Protein AF-A0A954VG27-F1 (afdb_monomer_lite)

Foldseek 3Di:
DDDDDDPPPPPPVVVVVVVVVVVVVVVVVVVVVPDDPCCVVPPCPPPDPPVRDDPVPDDPDCPPPDDDDCVVVDDPDDPDDWDAAFDWAADDDAPPPDDNPDAFDWADDPDPPDDIHTHDIWGQHNQQWTDDPPDDTHRRGD

Secondary structure (DSSP, 8-state):
--------SSHHHHHHHHHHHHHHHHHHHHHHT-S-THHHHS-GGGPPPGGGS-GGGSPPP-TTPPPPPGGGGPPPPP------TT-EEEE--TTTSS-TTSPPPEE--SSTTSPPEESEEEEPPTTSEE--TTSPPEE---

pLDDT: mean 82.74, std 14.55, range [39.28, 97.75]

Sequence (142 aa):
MTTGTHNLWTSAGAVRLRRYAHVATVCALLLSTMGGCASVTNPVANGVPARLVPDELLAPSKNELKTIPLNWLAQPDADVYKLASGDILGVYIEGILGEPDQPPPINFPDVADMPPSVGYPFPIGKDGTVPLPLVDPIKVEG

Structure (mmCIF, N/CA/C/O backbone):
data_AF-A0A954VG27-F1
#
_entry.id   AF-A0A954VG27-F1
#
loop_
_atom_site.group_PDB
_atom_site.id
_atom_site.type_symbol
_atom_site.label_atom_id
_atom_site.label_alt_id
_atom_site.label_comp_id
_atom_site.label_asym_id
_atom_site.label_entity_id
_atom_site.label_seq_id
_atom_site.pdbx_PDB_ins_code
_atom_site.Cartn_x
_atom_site.Cartn_y
_atom_site.Cartn_z
_atom_site.occupancy
_atom_site.B_iso_or_equiv
_atom_site.auth_seq_id
_atom_site.auth_comp_id
_atom_site.auth_asym_id
_atom_site.auth_atom_id
_atom_site.pdbx_PDB_model_num
ATOM 1 N N . MET A 1 1 ? -10.194 87.296 -28.161 1.00 39.28 1 MET A N 1
ATOM 2 C CA . MET A 1 1 ? -10.443 86.585 -29.435 1.00 39.28 1 MET A CA 1
ATOM 3 C C . MET A 1 1 ? -9.096 86.446 -30.132 1.00 39.28 1 MET A C 1
ATOM 5 O O . MET A 1 1 ? -8.497 87.477 -30.367 1.00 39.28 1 MET A O 1
ATOM 9 N N . THR A 1 2 ? -8.495 85.289 -30.397 1.00 43.19 2 THR A N 1
ATOM 10 C CA . THR A 1 2 ? -8.905 83.876 -30.345 1.00 43.19 2 THR A CA 1
ATOM 11 C C . THR A 1 2 ? -7.623 83.013 -30.393 1.00 43.19 2 THR A C 1
ATOM 13 O O . THR A 1 2 ? -6.735 83.342 -31.170 1.00 43.19 2 THR A O 1
ATOM 16 N N . THR A 1 3 ? -7.548 81.967 -29.550 1.00 43.66 3 THR A N 1
ATOM 17 C CA . THR A 1 3 ? -7.011 80.588 -29.779 1.00 43.66 3 THR A CA 1
ATOM 18 C C . THR A 1 3 ? -5.831 80.383 -30.754 1.00 43.66 3 THR A C 1
ATOM 20 O O . THR A 1 3 ? -5.917 80.773 -31.906 1.00 43.66 3 THR A O 1
ATOM 23 N N . GLY A 1 4 ? -4.722 79.696 -30.448 1.00 57.75 4 GLY A N 1
ATOM 24 C CA . GLY A 1 4 ? -4.535 78.516 -29.595 1.00 57.75 4 GLY A CA 1
ATOM 25 C C . GLY A 1 4 ? -4.695 77.211 -30.394 1.00 57.75 4 GLY A C 1
ATOM 26 O O . GLY A 1 4 ? -5.789 76.671 -30.370 1.00 57.75 4 GLY A O 1
ATOM 27 N N . THR A 1 5 ? -3.643 76.701 -31.062 1.00 48.12 5 THR A N 1
ATOM 28 C CA . THR A 1 5 ? -3.547 75.322 -31.624 1.00 48.12 5 THR A CA 1
ATOM 29 C C . THR A 1 5 ? -2.069 74.929 -31.840 1.00 48.12 5 THR A C 1
ATOM 31 O O . THR A 1 5 ? -1.404 75.487 -32.703 1.00 48.12 5 THR A O 1
ATOM 34 N N . HIS A 1 6 ? -1.446 74.172 -30.929 1.00 44.19 6 HIS A N 1
ATOM 35 C CA . HIS A 1 6 ? -1.244 72.708 -30.955 1.00 44.19 6 HIS A CA 1
ATOM 36 C C . HIS A 1 6 ? -0.204 72.170 -31.970 1.00 44.19 6 HIS A C 1
ATOM 38 O O . HIS A 1 6 ? -0.534 71.707 -33.058 1.00 44.19 6 HIS A O 1
ATOM 44 N N . ASN A 1 7 ? 1.060 72.101 -31.523 1.00 53.84 7 ASN A N 1
ATOM 45 C CA . ASN A 1 7 ? 2.170 71.351 -32.136 1.00 53.84 7 ASN A CA 1
ATOM 46 C C . ASN A 1 7 ? 2.051 69.833 -31.865 1.00 53.84 7 ASN A C 1
ATOM 48 O O . ASN A 1 7 ? 2.840 69.267 -31.111 1.00 53.84 7 ASN A O 1
ATOM 52 N N . LEU A 1 8 ? 1.054 69.160 -32.448 1.00 49.47 8 LEU A N 1
ATOM 53 C CA . LEU A 1 8 ? 0.816 67.718 -32.233 1.00 49.47 8 LEU A CA 1
ATOM 54 C C . LEU A 1 8 ? 1.254 66.815 -33.407 1.00 49.47 8 LEU A C 1
ATOM 56 O O . LEU A 1 8 ? 1.090 65.600 -33.335 1.00 49.47 8 LEU A O 1
ATOM 60 N N . TRP A 1 9 ? 1.832 67.370 -34.480 1.00 49.59 9 TRP A N 1
ATOM 61 C CA . TRP A 1 9 ? 2.029 66.638 -35.744 1.00 49.59 9 TRP A CA 1
ATOM 62 C C . TRP A 1 9 ? 3.440 66.062 -35.987 1.00 49.59 9 TRP A C 1
ATOM 64 O O . TRP A 1 9 ? 3.635 65.304 -36.931 1.00 49.59 9 TRP A O 1
ATOM 74 N N . THR A 1 10 ? 4.431 66.345 -35.134 1.00 53.44 10 THR A N 1
ATOM 75 C CA . THR A 1 10 ? 5.809 65.820 -35.295 1.00 53.44 10 THR A CA 1
ATOM 76 C C . THR A 1 10 ? 6.106 64.574 -34.452 1.00 53.44 10 THR A C 1
ATOM 78 O O . THR A 1 10 ? 7.054 63.844 -34.737 1.00 53.44 10 THR A O 1
ATOM 81 N N . SER A 1 11 ? 5.284 64.265 -33.444 1.00 51.66 11 SER A N 1
ATOM 82 C CA . SER A 1 11 ? 5.526 63.143 -32.524 1.00 51.66 11 SER A CA 1
ATOM 83 C C . SER A 1 11 ? 5.076 61.785 -33.081 1.00 51.66 11 SER A C 1
ATOM 85 O O . SER A 1 11 ? 5.701 60.764 -32.798 1.00 51.66 11 SER A O 1
ATOM 87 N N . ALA A 1 12 ? 4.034 61.746 -33.919 1.00 53.28 12 ALA A N 1
ATOM 88 C CA . ALA A 1 12 ? 3.427 60.492 -34.375 1.00 53.28 12 ALA A CA 1
ATOM 89 C C . ALA A 1 12 ? 4.331 59.673 -35.322 1.00 53.28 12 ALA A C 1
ATOM 91 O O . ALA A 1 12 ? 4.365 58.443 -35.233 1.00 53.28 12 ALA A O 1
ATOM 92 N N . GLY A 1 13 ? 5.090 60.338 -36.204 1.00 53.31 13 GLY A N 1
ATOM 93 C CA . GLY A 1 13 ? 6.017 59.690 -37.145 1.00 53.31 13 GLY A CA 1
ATOM 94 C C . GLY A 1 13 ? 7.274 59.142 -36.465 1.00 53.31 13 GLY A C 1
ATOM 95 O O . GLY A 1 13 ? 7.658 57.995 -36.699 1.00 53.31 13 GLY A O 1
ATOM 96 N N . ALA A 1 14 ? 7.854 59.915 -35.543 1.00 56.91 14 ALA A N 1
ATOM 97 C CA . ALA A 1 14 ? 9.010 59.498 -34.750 1.00 56.91 14 ALA A CA 1
ATOM 98 C C . ALA A 1 14 ? 8.681 58.309 -33.827 1.00 56.91 14 ALA A C 1
ATOM 100 O O . ALA A 1 14 ? 9.487 57.390 -33.679 1.00 56.91 14 ALA A O 1
ATOM 101 N N . VAL A 1 15 ? 7.468 58.273 -33.259 1.00 58.50 15 VAL A N 1
ATOM 102 C CA . VAL A 1 15 ? 6.993 57.148 -32.436 1.00 58.50 15 VAL A CA 1
ATOM 103 C C . VAL A 1 15 ? 6.784 55.880 -33.273 1.00 58.50 15 VAL A C 1
ATOM 105 O O . VAL A 1 15 ? 7.130 54.795 -32.808 1.00 58.50 15 VAL A O 1
ATOM 108 N N . ARG A 1 16 ? 6.273 55.980 -34.510 1.00 57.97 16 ARG A N 1
ATOM 109 C CA . ARG A 1 16 ? 6.137 54.817 -35.411 1.00 57.97 16 ARG A CA 1
ATOM 110 C C . ARG A 1 16 ? 7.501 54.258 -35.825 1.00 57.97 16 ARG A C 1
ATOM 112 O O . ARG A 1 16 ? 7.706 53.055 -35.698 1.00 57.97 16 ARG A O 1
ATOM 119 N N . LEU A 1 17 ? 8.450 55.111 -36.218 1.00 61.41 17 LEU A N 1
ATOM 120 C CA . LEU A 1 17 ? 9.803 54.687 -36.608 1.00 61.41 17 LEU A CA 1
ATOM 121 C C . LEU A 1 17 ? 10.564 54.028 -35.443 1.00 61.41 17 LEU A C 1
ATOM 123 O O . LEU A 1 17 ? 11.200 52.991 -35.622 1.00 61.41 17 LEU A O 1
ATOM 127 N N . ARG A 1 18 ? 10.420 54.569 -34.225 1.00 66.62 18 ARG A N 1
ATOM 128 C CA . ARG A 1 18 ? 11.007 53.990 -33.007 1.00 66.62 18 ARG A CA 1
ATOM 129 C C . ARG A 1 18 ? 10.379 52.639 -32.644 1.00 66.62 18 ARG A C 1
ATOM 131 O O . ARG A 1 18 ? 11.091 51.726 -32.244 1.00 66.62 18 ARG A O 1
ATOM 138 N N . ARG A 1 19 ? 9.066 52.469 -32.846 1.00 69.06 19 ARG A N 1
ATOM 139 C CA . ARG A 1 19 ? 8.376 51.177 -32.660 1.00 69.06 19 ARG A CA 1
ATOM 140 C C . ARG A 1 19 ? 8.851 50.120 -33.659 1.00 69.06 19 ARG A C 1
ATOM 142 O O . ARG A 1 19 ? 9.091 48.996 -33.237 1.00 69.06 19 ARG A O 1
ATOM 149 N N . TYR A 1 20 ? 9.050 50.466 -34.932 1.00 78.81 20 TYR A N 1
ATOM 150 C CA . TYR A 1 20 ? 9.602 49.524 -35.915 1.00 78.81 20 TYR A CA 1
ATOM 151 C C . TYR A 1 20 ? 11.049 49.135 -35.605 1.00 78.81 20 TYR A C 1
ATOM 153 O O . TYR A 1 20 ? 11.387 47.959 -35.713 1.00 78.81 20 TYR A O 1
ATOM 161 N N . ALA A 1 21 ? 11.874 50.081 -35.145 1.00 79.12 21 ALA A N 1
ATOM 162 C CA . ALA A 1 21 ? 13.232 49.784 -34.694 1.00 79.12 21 ALA A CA 1
ATOM 163 C C . ALA A 1 21 ? 13.229 48.797 -33.514 1.00 79.12 21 ALA A C 1
ATOM 165 O O . ALA A 1 21 ? 13.922 47.789 -33.570 1.00 79.12 21 ALA A O 1
ATOM 166 N N . HIS A 1 22 ? 12.386 49.020 -32.497 1.00 79.69 22 HIS A N 1
ATOM 167 C CA . HIS A 1 22 ? 12.263 48.095 -31.366 1.00 79.69 22 HIS A CA 1
ATOM 168 C C . HIS A 1 22 ? 11.748 46.712 -31.778 1.00 79.69 22 HIS A C 1
ATOM 170 O O . HIS A 1 22 ? 12.270 45.710 -31.300 1.00 79.69 22 HIS A O 1
ATOM 176 N N . VAL A 1 23 ? 10.770 46.636 -32.686 1.00 85.06 23 VAL A N 1
ATOM 177 C CA . VAL A 1 23 ? 10.283 45.351 -33.217 1.00 85.06 23 VAL A CA 1
ATOM 178 C C . VAL A 1 23 ? 11.396 44.621 -33.967 1.00 85.06 23 VAL A C 1
ATOM 180 O O . VAL A 1 23 ? 11.592 43.433 -33.739 1.00 85.06 23 VAL A O 1
ATOM 183 N N . ALA A 1 24 ? 12.180 45.322 -34.789 1.00 86.00 24 ALA A N 1
ATOM 184 C CA . ALA A 1 24 ? 13.310 44.727 -35.496 1.00 86.00 24 ALA A CA 1
ATOM 185 C C . ALA A 1 24 ? 14.395 44.214 -34.531 1.00 86.00 24 ALA A C 1
ATOM 187 O O . ALA A 1 24 ? 14.902 43.111 -34.722 1.00 86.00 24 ALA A O 1
ATOM 188 N N . THR A 1 25 ? 14.715 44.964 -33.469 1.00 87.69 25 THR A N 1
ATOM 189 C CA . THR A 1 25 ? 15.686 44.525 -32.451 1.00 87.69 25 THR A CA 1
ATOM 190 C C . THR A 1 25 ? 15.183 43.311 -31.671 1.00 87.69 25 THR A C 1
ATOM 192 O O . THR A 1 25 ? 15.939 42.365 -31.463 1.00 87.69 25 THR A O 1
ATOM 195 N N . VAL A 1 26 ? 13.905 43.305 -31.275 1.00 88.75 26 VAL A N 1
ATOM 196 C CA . VAL A 1 26 ? 13.290 42.167 -30.575 1.00 88.75 26 VAL A CA 1
ATOM 197 C C . VAL A 1 26 ? 13.254 40.939 -31.476 1.00 88.75 26 VAL A C 1
ATOM 199 O O . VAL A 1 26 ? 13.649 39.868 -31.030 1.00 88.75 26 VAL A O 1
ATOM 202 N N . CYS A 1 27 ? 12.865 41.082 -32.746 1.00 87.06 27 CYS A N 1
ATOM 203 C CA . CYS A 1 27 ? 12.915 39.986 -33.711 1.00 87.06 27 CYS A CA 1
ATOM 204 C C . CYS A 1 27 ? 14.342 39.450 -33.877 1.00 87.06 27 CYS A C 1
ATOM 206 O O . CYS A 1 27 ? 14.539 38.247 -33.765 1.00 87.06 27 CYS A O 1
ATOM 208 N N . ALA A 1 28 ? 15.349 40.304 -34.069 1.00 85.38 28 ALA A N 1
ATOM 209 C CA . ALA A 1 28 ? 16.739 39.860 -34.207 1.00 85.38 28 ALA A CA 1
ATOM 210 C C . ALA A 1 28 ? 17.244 39.096 -32.968 1.00 85.38 28 ALA A C 1
ATOM 212 O O . ALA A 1 28 ? 17.914 38.069 -33.101 1.00 85.38 28 ALA A O 1
ATOM 213 N N . LEU A 1 29 ? 16.876 39.548 -31.766 1.00 84.12 29 LEU A N 1
ATOM 214 C CA . LEU A 1 29 ? 17.205 38.852 -30.523 1.00 84.12 29 LEU A CA 1
ATOM 215 C C . LEU A 1 29 ? 16.487 37.495 -30.431 1.00 84.12 29 LEU A C 1
ATOM 217 O O . LEU A 1 29 ? 17.106 36.505 -30.051 1.00 84.12 29 LEU A O 1
ATOM 221 N N . LEU A 1 30 ? 15.215 37.432 -30.838 1.00 83.56 30 LEU A N 1
ATOM 222 C CA . LEU A 1 30 ? 14.416 36.203 -30.846 1.00 83.56 30 LEU A CA 1
ATOM 223 C C . LEU A 1 30 ? 14.948 35.162 -31.843 1.00 83.56 30 LEU A C 1
ATOM 225 O O . LEU A 1 30 ? 14.992 33.979 -31.533 1.00 83.56 30 LEU A O 1
ATOM 229 N N . LEU A 1 31 ? 15.376 35.585 -33.037 1.00 81.44 31 LEU A N 1
ATOM 230 C CA . LEU A 1 31 ? 15.965 34.672 -34.023 1.00 81.44 31 LEU A CA 1
ATOM 231 C C . LEU A 1 31 ? 17.321 34.123 -33.555 1.00 81.44 31 LEU A C 1
ATOM 233 O O . LEU A 1 31 ? 17.687 33.004 -33.908 1.00 81.44 31 LEU A O 1
ATOM 237 N N . SER A 1 32 ? 18.045 34.884 -32.732 1.00 73.50 32 SER A N 1
ATOM 238 C CA . SER A 1 32 ? 19.351 34.479 -32.198 1.00 73.50 32 SER A CA 1
ATOM 239 C C . SER A 1 32 ? 19.247 33.375 -31.135 1.00 73.50 32 SER A C 1
ATOM 241 O O . SER A 1 32 ? 20.216 32.653 -30.915 1.00 73.50 32 SER A O 1
ATOM 243 N N . THR A 1 33 ? 18.083 33.199 -30.497 1.00 74.19 33 THR A N 1
ATOM 244 C CA . THR A 1 33 ? 17.839 32.136 -29.503 1.00 74.19 33 THR A CA 1
ATOM 245 C C . THR A 1 33 ? 17.260 30.852 -30.103 1.00 74.19 33 THR A C 1
ATOM 247 O O . THR A 1 33 ? 17.130 29.858 -29.394 1.00 74.19 33 THR A O 1
ATOM 250 N N . MET A 1 34 ? 16.949 30.833 -31.406 1.00 70.38 34 MET A N 1
ATOM 251 C CA . MET A 1 34 ? 16.460 29.638 -32.115 1.00 70.38 34 MET A CA 1
ATOM 252 C C . MET A 1 34 ? 17.584 28.684 -32.566 1.00 70.38 34 MET A C 1
ATOM 254 O O . MET A 1 34 ? 17.303 27.628 -33.132 1.00 70.38 34 MET A O 1
ATOM 258 N N . GLY A 1 35 ? 18.854 29.021 -32.316 1.00 71.38 35 GLY A N 1
ATOM 259 C CA . GLY A 1 35 ? 19.971 28.085 -32.464 1.00 71.38 35 GLY A CA 1
ATOM 260 C C . GLY A 1 35 ? 19.970 27.059 -31.327 1.00 71.38 35 GLY A C 1
ATOM 261 O O . GLY A 1 35 ? 19.899 27.426 -30.158 1.00 71.38 35 GLY A O 1
ATOM 262 N N . GLY A 1 36 ? 20.026 25.765 -31.646 1.00 69.81 36 GLY A N 1
ATOM 263 C CA . GLY A 1 36 ? 20.018 24.715 -30.624 1.00 69.81 36 GLY A CA 1
ATOM 264 C C . GLY A 1 36 ? 21.265 24.759 -29.731 1.00 69.81 36 GLY A C 1
ATOM 265 O O . GLY A 1 36 ? 22.374 24.931 -30.227 1.00 69.81 36 GLY A O 1
ATOM 266 N N . CYS A 1 37 ? 21.114 24.519 -28.423 1.00 66.44 37 CYS A N 1
ATOM 267 C CA . CYS A 1 37 ? 22.222 24.529 -27.451 1.00 66.44 37 CYS A CA 1
ATOM 268 C C . CYS A 1 37 ? 23.410 23.627 -27.844 1.00 66.44 37 CYS A C 1
ATOM 270 O O . CYS A 1 37 ? 24.552 23.925 -27.501 1.00 66.44 37 CYS A O 1
ATOM 272 N N . ALA A 1 38 ? 23.156 22.557 -28.606 1.00 64.31 38 ALA A N 1
ATOM 273 C CA . ALA A 1 38 ? 24.188 21.652 -29.103 1.00 64.31 38 ALA A CA 1
ATOM 274 C C . ALA A 1 38 ? 25.173 22.316 -30.084 1.00 64.31 38 ALA A C 1
ATOM 276 O O . ALA A 1 38 ? 26.317 21.882 -30.151 1.00 64.31 38 ALA A O 1
ATOM 277 N N . SER A 1 39 ? 24.792 23.381 -30.805 1.00 66.25 39 SER A N 1
ATOM 278 C CA . SER A 1 39 ? 25.718 24.077 -31.715 1.00 66.25 39 SER A CA 1
ATOM 279 C C . SER A 1 39 ? 26.757 24.927 -30.980 1.00 66.25 39 SER A C 1
ATOM 281 O O . SER A 1 39 ? 27.796 25.236 -31.555 1.00 66.25 39 SER A O 1
ATOM 283 N N . VAL A 1 40 ? 26.476 25.320 -29.731 1.00 65.50 40 VAL A N 1
ATOM 284 C CA . VAL A 1 40 ? 27.370 26.138 -28.894 1.00 65.50 40 VAL A CA 1
ATOM 285 C C . VAL A 1 40 ? 28.297 25.256 -28.059 1.00 65.50 40 VAL A C 1
ATOM 287 O O . VAL A 1 40 ? 29.482 25.553 -27.947 1.00 65.50 40 VAL A O 1
ATOM 290 N N . THR A 1 41 ? 27.781 24.165 -27.487 1.00 67.25 41 THR A N 1
ATOM 291 C CA . THR A 1 41 ? 28.568 23.268 -26.621 1.00 67.25 41 THR A CA 1
ATOM 292 C C . THR A 1 41 ? 29.283 22.154 -27.383 1.00 67.25 41 THR A C 1
ATOM 294 O O . THR A 1 41 ? 30.288 21.643 -26.896 1.00 67.25 41 THR A O 1
ATOM 297 N N . ASN A 1 42 ? 28.804 21.793 -28.578 1.00 63.38 42 ASN A N 1
ATOM 298 C CA . ASN A 1 42 ? 29.430 20.807 -29.456 1.00 63.38 42 ASN A CA 1
ATOM 299 C C . ASN A 1 42 ? 29.397 21.283 -30.924 1.00 63.38 42 ASN A C 1
ATOM 301 O O . ASN A 1 42 ? 28.653 20.743 -31.751 1.00 63.38 42 ASN A O 1
ATOM 305 N N . PRO A 1 43 ? 30.153 22.344 -31.263 1.00 64.62 43 PRO A N 1
ATOM 306 C CA . PRO A 1 43 ? 30.158 22.882 -32.612 1.00 64.62 43 PRO A CA 1
ATOM 307 C C . PRO A 1 43 ? 30.700 21.834 -33.594 1.00 64.62 43 PRO A C 1
ATOM 309 O O . PRO A 1 43 ? 31.869 21.454 -33.546 1.00 64.62 43 PRO A O 1
ATOM 312 N N . VAL A 1 44 ? 29.862 21.428 -34.553 1.00 64.38 44 VAL A N 1
ATOM 313 C CA . VAL A 1 44 ? 30.188 20.490 -35.653 1.00 64.38 44 VAL A CA 1
ATOM 314 C C . VAL A 1 44 ? 31.370 20.974 -36.518 1.00 64.38 44 VAL A C 1
ATOM 316 O O . VAL A 1 44 ? 31.897 20.218 -37.327 1.00 64.38 44 VAL A O 1
ATOM 319 N N . ALA A 1 45 ? 31.843 22.209 -36.318 1.00 64.81 45 ALA A N 1
ATOM 320 C CA . ALA A 1 45 ? 32.987 22.805 -37.005 1.00 64.81 45 ALA A CA 1
ATOM 321 C C . ALA A 1 45 ? 34.277 21.960 -36.945 1.00 64.81 45 ALA A C 1
ATOM 323 O O . ALA A 1 45 ? 35.062 22.021 -37.884 1.00 64.81 45 ALA A O 1
ATOM 324 N N . ASN A 1 46 ? 34.478 21.155 -35.890 1.00 69.19 46 ASN A N 1
ATOM 325 C CA . ASN A 1 46 ? 35.628 20.244 -35.746 1.00 69.19 46 ASN A CA 1
ATOM 326 C C . ASN A 1 46 ? 35.222 18.757 -35.694 1.00 69.19 46 ASN A C 1
ATOM 328 O O . ASN A 1 46 ? 35.954 17.927 -35.156 1.00 69.19 46 ASN A O 1
ATOM 332 N N . GLY A 1 47 ? 34.039 18.404 -36.204 1.00 74.38 47 GLY A N 1
ATOM 333 C CA . GLY A 1 47 ? 33.596 17.013 -36.261 1.00 74.38 47 GLY A CA 1
ATOM 334 C C . GLY A 1 47 ? 34.302 16.240 -37.375 1.00 74.38 47 GLY A C 1
ATOM 335 O O . GLY A 1 47 ? 34.366 16.703 -38.513 1.00 74.38 47 GLY A O 1
ATOM 336 N N . VAL A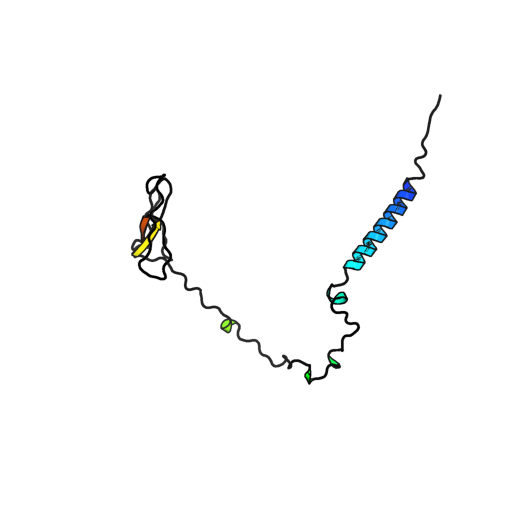 1 48 ? 34.780 15.030 -37.079 1.00 81.38 48 VAL A N 1
ATOM 337 C CA . VAL A 1 48 ? 35.173 14.069 -38.118 1.00 81.38 48 VAL A CA 1
ATOM 338 C C . VAL A 1 48 ? 33.890 13.420 -38.652 1.00 81.38 48 VAL A C 1
ATOM 340 O O . VAL A 1 48 ? 33.136 12.848 -37.862 1.00 81.38 48 VAL A O 1
ATOM 343 N N . PRO A 1 49 ? 33.591 13.500 -39.962 1.00 82.50 49 PRO A N 1
ATOM 344 C CA . PRO A 1 49 ? 32.462 12.782 -40.546 1.00 82.50 49 PRO A CA 1
ATOM 345 C C . PRO A 1 49 ? 32.528 11.299 -40.177 1.00 82.50 49 PRO A C 1
ATOM 347 O O . PRO A 1 49 ? 33.590 10.702 -40.309 1.00 82.50 49 PRO A O 1
ATOM 350 N N . ALA A 1 50 ? 31.407 10.683 -39.789 1.00 80.81 50 ALA A N 1
ATOM 351 C CA . ALA A 1 50 ? 31.380 9.290 -39.322 1.00 80.81 50 ALA A CA 1
ATOM 352 C C . ALA A 1 50 ? 32.037 8.289 -40.298 1.00 80.81 50 ALA A C 1
ATOM 354 O O . ALA A 1 50 ? 32.621 7.308 -39.867 1.00 80.81 50 ALA A O 1
ATOM 355 N N . ARG A 1 51 ? 32.012 8.575 -41.610 1.00 84.69 51 ARG A N 1
ATOM 356 C CA . ARG A 1 51 ? 32.669 7.769 -42.659 1.00 84.69 51 ARG A CA 1
ATOM 357 C C . ARG A 1 51 ? 34.204 7.855 -42.688 1.00 84.69 51 ARG A C 1
ATOM 359 O O . ARG A 1 51 ? 34.828 7.128 -43.446 1.00 84.69 51 ARG A O 1
ATOM 366 N N . LEU A 1 52 ? 34.781 8.844 -42.006 1.00 88.38 52 LEU A N 1
ATOM 367 C CA . LEU A 1 52 ? 36.223 9.113 -41.940 1.00 88.38 52 LEU A CA 1
ATOM 368 C C . LEU A 1 52 ? 36.810 8.734 -40.572 1.00 88.38 52 LEU A C 1
ATOM 370 O O . LEU A 1 52 ? 38.011 8.887 -40.366 1.00 88.38 52 LEU A O 1
ATOM 374 N N . VAL A 1 53 ? 35.969 8.289 -39.634 1.00 90.12 53 VAL A N 1
ATOM 375 C CA . VAL A 1 53 ? 36.404 7.775 -38.335 1.00 90.12 53 VAL A CA 1
ATOM 376 C C . VAL A 1 53 ? 37.007 6.381 -38.557 1.00 90.12 53 VAL A C 1
ATOM 378 O O . VAL A 1 53 ? 36.376 5.581 -39.244 1.00 90.12 53 VAL A O 1
ATOM 381 N N . PRO A 1 54 ? 38.202 6.087 -38.011 1.00 89.81 54 PRO A N 1
ATOM 382 C CA . PRO A 1 54 ? 38.788 4.751 -38.072 1.00 89.81 54 PRO A CA 1
ATOM 383 C C . PRO A 1 54 ? 37.862 3.691 -37.470 1.00 89.81 54 PRO A C 1
ATOM 385 O O . PRO A 1 54 ? 37.201 3.948 -36.459 1.00 89.81 54 PRO A O 1
ATOM 388 N N . ASP A 1 55 ? 37.844 2.497 -38.061 1.00 86.56 55 ASP A N 1
ATOM 389 C CA . ASP A 1 55 ? 36.947 1.409 -37.657 1.00 86.56 55 ASP A CA 1
ATOM 390 C C . ASP A 1 55 ? 37.175 0.970 -36.200 1.00 86.56 55 ASP A C 1
ATOM 392 O O . ASP A 1 55 ? 36.244 0.508 -35.543 1.00 86.56 55 ASP A O 1
ATOM 396 N N . GLU A 1 56 ? 38.373 1.185 -35.646 1.00 88.19 56 GLU A N 1
ATOM 397 C CA . GLU A 1 56 ? 38.704 0.869 -34.250 1.00 88.19 56 GLU A CA 1
ATOM 398 C C . GLU A 1 56 ? 37.977 1.767 -33.237 1.00 88.19 56 GLU A C 1
ATOM 400 O O . GLU A 1 56 ? 37.841 1.403 -32.067 1.00 88.19 56 GLU A O 1
ATOM 405 N N . LEU A 1 57 ? 37.523 2.947 -33.669 1.00 88.56 57 LEU A N 1
ATOM 406 C CA . LEU A 1 57 ? 36.739 3.878 -32.854 1.00 88.56 57 LEU A CA 1
ATOM 407 C C . LEU A 1 57 ? 35.232 3.729 -33.088 1.00 88.56 57 LEU A C 1
ATOM 409 O O . LEU A 1 57 ? 34.435 4.350 -32.378 1.00 88.56 57 LEU A O 1
ATOM 413 N N . LEU A 1 58 ? 34.826 2.926 -34.076 1.00 87.56 58 LEU A N 1
ATOM 414 C CA . LEU A 1 58 ? 33.424 2.636 -34.326 1.00 87.56 58 LEU A CA 1
ATOM 415 C C . LEU A 1 58 ? 32.929 1.585 -33.334 1.00 87.56 58 LEU A C 1
ATOM 417 O O . LEU A 1 58 ? 33.551 0.552 -33.093 1.00 87.56 58 LEU A O 1
ATOM 421 N N . ALA A 1 59 ? 31.753 1.837 -32.765 1.00 88.25 59 ALA A N 1
ATOM 422 C CA . ALA A 1 59 ? 31.048 0.796 -32.037 1.00 88.25 59 ALA A CA 1
ATOM 423 C C . ALA A 1 59 ? 30.682 -0.349 -33.003 1.00 88.25 59 ALA A C 1
ATOM 425 O O . ALA A 1 59 ? 30.364 -0.080 -34.168 1.00 88.25 59 ALA A O 1
ATOM 426 N N . PRO A 1 60 ? 30.647 -1.609 -32.531 1.00 87.12 60 PRO A N 1
ATOM 427 C CA . PRO A 1 60 ? 30.159 -2.722 -33.331 1.00 87.12 60 PRO A CA 1
ATOM 428 C C . PRO A 1 60 ? 28.780 -2.429 -33.930 1.00 87.12 60 PRO A C 1
ATOM 430 O O . PRO A 1 60 ? 27.909 -1.840 -33.278 1.00 87.12 60 PRO A O 1
ATOM 433 N N . SER A 1 61 ? 28.581 -2.858 -35.176 1.00 87.12 61 SER A N 1
ATOM 434 C CA . SER A 1 61 ? 27.312 -2.678 -35.874 1.00 87.12 61 SER A CA 1
ATOM 435 C C . SER A 1 61 ? 26.164 -3.328 -35.103 1.00 87.12 61 SER A C 1
ATOM 437 O O . SER A 1 61 ? 26.253 -4.470 -34.657 1.00 87.12 61 SER A O 1
ATOM 439 N N . LYS A 1 62 ? 25.050 -2.602 -34.990 1.00 88.88 62 LYS A N 1
ATOM 440 C CA . LYS A 1 62 ? 23.812 -3.109 -34.386 1.00 88.88 62 LYS A CA 1
ATOM 441 C C . LYS A 1 62 ? 22.879 -3.778 -35.400 1.00 88.88 62 LYS A C 1
ATOM 443 O O . LYS A 1 62 ? 21.805 -4.222 -35.010 1.00 88.88 62 LYS A O 1
ATOM 448 N N . ASN A 1 63 ? 23.270 -3.859 -36.676 1.00 90.44 63 ASN A N 1
ATOM 449 C CA . ASN A 1 63 ? 22.404 -4.329 -37.767 1.00 90.44 63 ASN A CA 1
ATOM 450 C C . ASN A 1 63 ? 21.935 -5.783 -37.598 1.00 90.44 63 ASN A C 1
ATOM 452 O O . ASN A 1 63 ? 20.891 -6.151 -38.125 1.00 90.44 63 ASN A O 1
ATOM 456 N N . GLU A 1 64 ? 22.695 -6.598 -36.866 1.00 90.00 64 GLU A N 1
ATOM 457 C CA . GLU A 1 64 ? 22.388 -8.013 -36.625 1.00 90.00 64 GLU A CA 1
ATOM 458 C C . GLU A 1 64 ? 21.733 -8.265 -35.259 1.00 90.00 64 GLU A C 1
ATOM 460 O O . GLU A 1 64 ? 21.409 -9.406 -34.920 1.00 90.00 64 GLU A O 1
ATOM 465 N N . LEU A 1 65 ? 21.509 -7.214 -34.459 1.00 91.62 65 LEU A N 1
ATOM 466 C CA . LEU A 1 65 ? 20.819 -7.359 -33.184 1.00 91.62 65 LEU A CA 1
ATOM 467 C C . LEU A 1 65 ? 19.338 -7.642 -33.424 1.00 91.62 65 LEU A C 1
ATOM 469 O O . LEU A 1 65 ? 18.658 -6.956 -34.186 1.00 91.62 65 LEU A O 1
ATOM 473 N N . LYS A 1 66 ? 18.824 -8.646 -32.717 1.00 91.44 66 LYS A N 1
ATOM 474 C CA . LYS A 1 66 ? 17.394 -8.943 -32.665 1.00 91.44 66 LYS A CA 1
ATOM 475 C C . LYS A 1 66 ? 16.812 -8.338 -31.400 1.00 91.44 66 LYS A C 1
ATOM 477 O O . LYS A 1 66 ? 17.409 -8.434 -30.329 1.00 91.44 66 LYS A O 1
ATOM 482 N N . THR A 1 67 ? 15.636 -7.736 -31.522 1.00 91.44 67 THR A N 1
ATOM 483 C CA . THR A 1 67 ? 14.869 -7.283 -30.363 1.00 91.44 67 THR A CA 1
ATOM 484 C C . THR A 1 67 ? 14.572 -8.474 -29.458 1.00 91.44 67 THR A C 1
ATOM 486 O O . THR A 1 67 ? 14.101 -9.511 -29.927 1.00 91.44 67 THR A O 1
ATOM 489 N N . ILE A 1 68 ? 14.855 -8.326 -28.163 1.00 92.50 68 ILE A N 1
ATOM 490 C CA . ILE A 1 68 ? 14.489 -9.336 -27.172 1.00 92.50 68 ILE A CA 1
ATOM 491 C C . ILE A 1 68 ? 12.962 -9.449 -27.078 1.00 92.50 68 ILE A C 1
ATOM 493 O O . ILE A 1 68 ? 12.263 -8.442 -27.223 1.00 92.50 68 ILE A O 1
ATOM 497 N N . PRO A 1 69 ? 12.417 -10.644 -26.819 1.00 93.25 69 PRO A N 1
ATOM 498 C CA . PRO A 1 69 ? 11.004 -10.785 -26.502 1.00 93.25 69 PRO A CA 1
ATOM 499 C C . PRO A 1 69 ? 10.628 -9.884 -25.311 1.00 93.25 69 PRO A C 1
ATOM 501 O O . PRO A 1 69 ? 11.238 -9.971 -24.247 1.00 93.25 69 PRO A O 1
ATOM 504 N N . LEU A 1 70 ? 9.638 -8.996 -25.475 1.00 91.12 70 LEU A N 1
ATOM 505 C CA . LEU A 1 70 ? 9.273 -8.020 -24.431 1.00 91.12 70 LEU A CA 1
ATOM 506 C C . LEU A 1 70 ? 8.735 -8.679 -23.153 1.00 91.12 70 LEU A C 1
ATOM 508 O O . LEU A 1 70 ? 8.827 -8.101 -22.077 1.00 91.12 70 LEU A O 1
ATOM 512 N N . ASN A 1 71 ? 8.223 -9.906 -23.247 1.00 90.12 71 ASN A N 1
ATOM 513 C CA . ASN A 1 71 ? 7.795 -10.696 -22.093 1.00 90.12 71 ASN A CA 1
ATOM 514 C C . ASN A 1 71 ? 8.954 -11.085 -21.160 1.00 90.12 71 ASN A C 1
ATOM 516 O O . ASN A 1 71 ? 8.709 -11.368 -19.995 1.00 90.12 71 ASN A O 1
ATOM 520 N N . TRP A 1 72 ? 10.204 -11.077 -21.630 1.00 92.00 72 TRP A N 1
ATOM 521 C CA . TRP A 1 72 ? 11.371 -11.283 -20.761 1.00 92.00 72 TRP A CA 1
ATOM 522 C C . TRP A 1 72 ? 11.676 -10.071 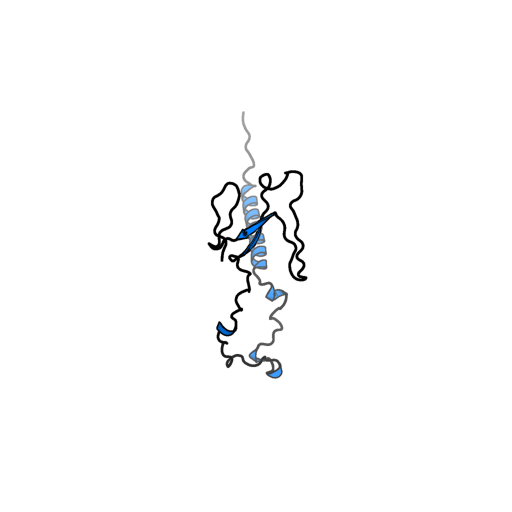-19.879 1.00 92.00 72 TRP A C 1
ATOM 524 O O . TRP A 1 72 ? 12.408 -10.195 -18.903 1.00 92.00 72 TRP A O 1
ATOM 534 N N . L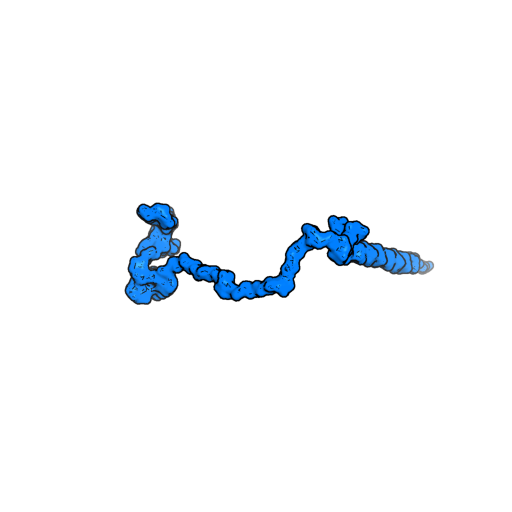EU A 1 73 ? 11.128 -8.904 -20.223 1.00 92.56 73 LEU A N 1
ATOM 535 C CA . LEU A 1 73 ? 11.234 -7.679 -19.434 1.00 92.56 73 LEU A CA 1
ATOM 536 C C . LEU A 1 73 ? 10.057 -7.500 -18.467 1.00 92.56 73 LEU A C 1
ATOM 538 O O . LEU A 1 73 ? 9.961 -6.455 -17.825 1.00 92.56 73 LEU A O 1
ATOM 542 N N . ALA A 1 74 ? 9.145 -8.472 -18.382 1.00 91.06 74 ALA A N 1
ATOM 543 C CA . ALA A 1 74 ? 8.051 -8.413 -17.426 1.00 91.06 74 ALA A CA 1
ATOM 544 C C . ALA A 1 74 ? 8.614 -8.397 -15.999 1.00 91.06 74 ALA A C 1
ATOM 546 O O . ALA A 1 74 ? 9.466 -9.213 -15.645 1.00 91.06 74 ALA A O 1
ATOM 547 N N . GLN A 1 75 ? 8.138 -7.459 -15.183 1.00 89.44 75 GLN A N 1
ATOM 548 C CA . GLN A 1 75 ? 8.388 -7.504 -13.749 1.00 89.44 75 GLN A CA 1
ATOM 549 C C . GLN A 1 75 ? 7.452 -8.539 -13.115 1.00 89.44 75 GLN A C 1
ATOM 551 O O . GLN A 1 75 ? 6.310 -8.659 -13.564 1.00 89.44 75 GLN A O 1
ATOM 556 N N . PRO A 1 76 ? 7.913 -9.295 -12.104 1.00 83.88 76 PRO A N 1
ATOM 557 C CA . PRO A 1 76 ? 7.002 -10.088 -11.294 1.00 83.88 76 PRO A CA 1
ATOM 558 C C . PRO A 1 76 ? 5.990 -9.153 -10.625 1.00 83.88 76 PRO A C 1
ATOM 560 O O . PRO A 1 76 ? 6.339 -8.031 -10.246 1.00 83.88 76 PRO A O 1
ATOM 563 N N . ASP A 1 77 ? 4.749 -9.616 -10.489 1.00 84.81 77 ASP A N 1
ATOM 564 C CA . ASP A 1 77 ? 3.739 -8.886 -9.730 1.00 84.81 77 ASP A CA 1
ATOM 565 C C . ASP A 1 77 ? 4.256 -8.631 -8.309 1.00 84.81 77 ASP A C 1
ATOM 567 O O . ASP A 1 77 ? 4.933 -9.475 -7.714 1.00 84.81 77 ASP A O 1
ATOM 571 N N . ALA A 1 78 ? 3.969 -7.442 -7.777 1.00 82.56 78 ALA A N 1
ATOM 572 C CA . ALA A 1 78 ? 4.339 -7.116 -6.410 1.00 82.56 78 ALA A CA 1
ATOM 573 C C . ALA A 1 78 ? 3.640 -8.084 -5.445 1.00 82.56 78 ALA A C 1
ATOM 575 O O . ALA A 1 78 ? 2.426 -8.282 -5.530 1.00 82.56 78 ALA A O 1
ATOM 576 N N . ASP A 1 79 ? 4.407 -8.656 -4.517 1.00 84.88 79 ASP A N 1
ATOM 577 C CA . ASP A 1 79 ? 3.876 -9.484 -3.436 1.00 84.88 79 ASP A CA 1
ATOM 578 C C . ASP A 1 79 ? 3.189 -8.574 -2.406 1.00 84.88 79 ASP A C 1
ATOM 580 O O . ASP A 1 79 ? 3.813 -8.045 -1.485 1.00 84.88 79 ASP A O 1
ATOM 584 N N . VAL A 1 80 ? 1.913 -8.272 -2.654 1.00 89.31 80 VAL A N 1
ATOM 585 C CA . VAL A 1 80 ? 1.085 -7.428 -1.788 1.00 89.31 80 VAL A CA 1
ATOM 586 C C . VAL A 1 80 ? 0.291 -8.328 -0.855 1.00 89.31 80 VAL A C 1
ATOM 588 O O . VAL A 1 80 ? -0.440 -9.207 -1.309 1.00 89.31 80 VAL A O 1
ATOM 591 N N . TYR A 1 81 ? 0.401 -8.069 0.449 1.00 88.81 81 TYR A N 1
ATOM 592 C CA . TYR A 1 81 ? -0.415 -8.747 1.447 1.00 88.81 81 TYR A CA 1
ATOM 593 C C . TYR A 1 81 ? -1.900 -8.473 1.198 1.00 88.81 81 TYR A C 1
ATOM 595 O O . TYR A 1 81 ? -2.323 -7.319 1.105 1.00 88.81 81 TYR A O 1
ATOM 603 N N . LYS A 1 82 ? -2.678 -9.549 1.111 1.00 93.38 82 LYS A N 1
ATOM 604 C CA . LYS A 1 82 ? -4.120 -9.523 0.881 1.00 93.38 82 LYS A CA 1
ATOM 605 C C . LYS A 1 82 ? -4.837 -9.893 2.157 1.00 93.38 82 LYS A C 1
ATOM 607 O O . LYS A 1 82 ? -4.488 -10.889 2.787 1.00 93.38 82 LYS A O 1
ATOM 612 N N . LEU A 1 83 ? -5.834 -9.095 2.516 1.00 95.00 83 LEU A N 1
ATOM 613 C CA . LEU A 1 83 ? -6.602 -9.332 3.729 1.00 95.00 83 LEU A CA 1
ATOM 614 C C . LEU A 1 83 ? -7.448 -10.593 3.562 1.00 95.00 83 LEU A C 1
ATOM 616 O O . LEU A 1 83 ? -8.079 -10.791 2.520 1.00 95.00 83 LEU A O 1
ATOM 620 N N . ALA A 1 84 ? -7.497 -11.419 4.601 1.00 96.31 84 ALA A N 1
ATOM 621 C CA . ALA A 1 84 ? -8.259 -12.659 4.596 1.00 96.31 84 ALA A CA 1
ATOM 622 C C . ALA A 1 84 ? -9.034 -12.875 5.901 1.00 96.31 84 ALA A C 1
ATOM 624 O O . ALA A 1 84 ? -8.783 -12.254 6.934 1.00 96.31 84 ALA A O 1
ATOM 625 N N . SER A 1 85 ? -10.002 -13.794 5.859 1.00 96.75 85 SER A N 1
ATOM 626 C CA . SER A 1 85 ? -10.696 -14.262 7.062 1.00 96.75 85 SER A CA 1
ATOM 627 C C . SER A 1 85 ? -9.691 -14.750 8.109 1.00 96.75 85 SER A C 1
ATOM 629 O O . SER A 1 85 ? -8.879 -15.629 7.824 1.00 96.75 85 SER A O 1
ATOM 631 N N . GLY A 1 86 ? -9.842 -14.286 9.349 1.00 93.31 86 GLY A N 1
ATOM 632 C CA . GLY A 1 86 ? -8.952 -14.626 10.462 1.00 93.31 86 GLY A CA 1
ATOM 633 C C . GLY A 1 86 ? -7.867 -13.587 10.743 1.00 93.31 86 GLY A C 1
ATOM 634 O O . GLY A 1 86 ? -7.291 -13.624 11.830 1.00 93.31 86 GLY A O 1
ATOM 635 N N . ASP A 1 87 ? -7.644 -12.634 9.835 1.00 94.50 87 ASP A N 1
ATOM 636 C CA . ASP A 1 87 ? -6.770 -11.491 10.098 1.00 94.50 87 ASP A CA 1
ATOM 637 C C . ASP A 1 87 ? -7.388 -10.545 11.132 1.00 94.50 87 ASP A C 1
ATOM 639 O O . ASP A 1 87 ? -8.602 -10.537 11.366 1.00 94.50 87 ASP A O 1
ATOM 643 N N . ILE A 1 88 ? -6.544 -9.710 11.740 1.00 93.69 88 ILE A N 1
ATOM 644 C CA . ILE A 1 88 ? -6.951 -8.687 12.704 1.00 93.69 88 ILE A CA 1
ATOM 645 C C . ILE A 1 88 ? -6.501 -7.323 12.193 1.00 93.69 88 ILE A C 1
ATOM 647 O O . ILE A 1 88 ? -5.312 -7.093 11.976 1.00 93.69 88 ILE A O 1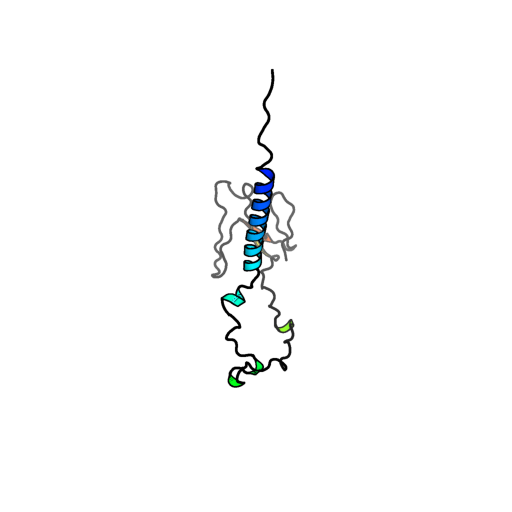
ATOM 651 N N . LEU A 1 89 ? -7.452 -6.405 12.049 1.00 94.56 89 LEU A N 1
ATOM 652 C CA . LEU A 1 89 ? -7.188 -5.019 11.685 1.00 94.56 89 LEU A CA 1
ATOM 653 C C . LEU A 1 89 ? -7.097 -4.147 12.937 1.00 94.56 89 LEU A C 1
ATOM 655 O O . LEU A 1 89 ? -7.952 -4.229 13.817 1.00 94.56 89 LEU A O 1
ATOM 659 N N . GLY A 1 90 ? -6.082 -3.286 12.996 1.00 94.06 90 GLY A N 1
ATOM 660 C CA . GLY A 1 90 ? -6.034 -2.169 13.937 1.00 94.06 90 GLY A CA 1
ATOM 661 C C . GLY A 1 90 ? -6.877 -1.016 13.400 1.00 94.06 90 GLY A C 1
ATOM 662 O O . GLY A 1 90 ? -6.527 -0.420 12.383 1.00 94.06 90 GLY A O 1
ATOM 663 N N . VAL A 1 91 ? -7.999 -0.715 14.054 1.00 94.75 91 VAL A N 1
ATOM 664 C CA . VAL A 1 91 ? -8.919 0.352 13.636 1.00 94.75 91 VAL A CA 1
ATOM 665 C C . VAL A 1 91 ? -9.041 1.394 14.739 1.00 94.75 91 VAL A C 1
ATOM 667 O O . VAL A 1 91 ? -9.310 1.073 15.896 1.00 94.75 91 VAL A O 1
ATOM 670 N N . TYR A 1 92 ? -8.864 2.661 14.382 1.00 94.56 92 TYR A N 1
ATOM 671 C CA . TYR A 1 92 ? -9.100 3.793 15.269 1.00 94.56 92 TYR A CA 1
ATOM 672 C C . TYR A 1 92 ? -10.105 4.741 14.625 1.00 94.56 92 TYR A C 1
ATOM 674 O O . TYR A 1 92 ? -9.932 5.149 13.478 1.00 94.56 92 TYR A O 1
ATOM 682 N N . ILE A 1 93 ? -11.159 5.067 15.369 1.00 92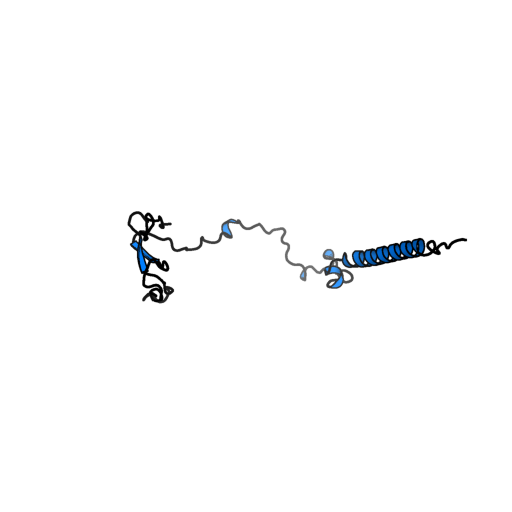.94 93 ILE A N 1
ATOM 683 C CA . ILE A 1 93 ? -12.200 5.994 14.939 1.00 92.94 93 ILE A CA 1
ATOM 684 C C . ILE A 1 93 ? -12.349 7.026 16.051 1.00 92.94 93 ILE A C 1
ATOM 686 O O . ILE A 1 93 ? -12.874 6.719 17.122 1.00 92.94 93 ILE A O 1
ATOM 690 N N . GLU A 1 94 ? -11.847 8.230 15.803 1.00 91.38 94 GLU A N 1
ATOM 691 C CA . GLU A 1 94 ? -11.846 9.320 16.777 1.00 91.38 94 GLU A CA 1
ATOM 692 C C . GLU A 1 94 ? -13.269 9.645 17.254 1.00 91.38 94 GLU A C 1
ATOM 694 O O . GLU A 1 94 ? -14.210 9.715 16.460 1.00 91.38 94 GLU A O 1
ATOM 699 N N . GLY A 1 95 ? -13.436 9.793 18.571 1.00 89.44 95 GLY A N 1
ATOM 700 C CA . GLY A 1 95 ? -14.730 10.072 19.201 1.00 89.44 95 GLY A CA 1
ATOM 701 C C . GLY A 1 95 ? -15.735 8.912 19.182 1.00 89.44 95 GLY A C 1
ATOM 702 O O . GLY A 1 95 ? -16.835 9.066 19.710 1.00 89.44 95 GLY A O 1
ATOM 703 N N . ILE A 1 96 ? -15.381 7.762 18.596 1.00 92.69 96 ILE A N 1
ATOM 704 C CA . ILE A 1 96 ? -16.212 6.547 18.571 1.00 92.69 96 ILE A CA 1
ATOM 705 C C . ILE A 1 96 ? -15.539 5.412 19.347 1.00 92.69 96 ILE A C 1
ATOM 707 O O . ILE A 1 96 ? -16.211 4.690 20.083 1.00 92.69 96 ILE A O 1
ATOM 711 N N . LEU A 1 97 ? -14.227 5.240 19.179 1.00 90.44 97 LEU A N 1
ATOM 712 C CA . LEU A 1 97 ? -13.434 4.221 19.858 1.00 90.44 97 LEU A CA 1
ATOM 713 C C . LEU A 1 97 ? -12.465 4.875 20.842 1.00 90.44 97 LEU A C 1
ATOM 715 O O . LEU A 1 97 ? -11.666 5.723 20.452 1.00 90.44 97 LEU A O 1
ATOM 719 N N . GLY A 1 98 ? -12.488 4.413 22.092 1.00 88.06 98 GLY A N 1
ATOM 720 C CA . GLY A 1 98 ? -11.637 4.950 23.152 1.00 88.06 98 GLY A CA 1
ATOM 721 C C . GLY A 1 98 ? -12.132 6.276 23.726 1.00 88.06 98 GLY A C 1
ATOM 722 O O . GLY A 1 98 ? -13.210 6.761 23.388 1.00 88.06 98 GLY A O 1
ATOM 723 N N . GLU A 1 99 ? -11.327 6.842 24.621 1.00 87.62 99 GLU A N 1
ATOM 724 C CA . GLU A 1 99 ? -11.567 8.166 25.195 1.00 87.62 99 GLU A CA 1
ATOM 725 C C . GLU A 1 99 ? -10.922 9.245 24.305 1.00 87.62 99 GLU A C 1
ATOM 727 O O . GLU A 1 99 ? -9.770 9.062 23.910 1.00 87.62 99 GLU A O 1
ATOM 732 N N . PRO A 1 100 ? -11.594 10.378 24.014 1.00 84.25 100 PRO A N 1
ATOM 733 C CA . PRO A 1 100 ? -11.094 11.399 23.080 1.00 84.25 100 PRO A CA 1
ATOM 734 C C . PRO A 1 100 ? -9.705 11.961 23.410 1.00 84.25 100 PRO A C 1
ATOM 736 O O . PRO A 1 100 ? -8.930 12.270 22.510 1.00 84.25 100 PRO A O 1
ATOM 739 N N . ASP A 1 101 ? -9.384 12.074 24.700 1.00 86.81 101 ASP A N 1
ATOM 740 C CA . ASP A 1 101 ? -8.114 12.632 25.179 1.00 86.81 101 ASP A CA 1
ATOM 741 C C . ASP A 1 101 ? -7.029 11.562 25.403 1.00 86.81 101 ASP A C 1
ATOM 743 O O . ASP A 1 101 ? -5.934 11.873 25.882 1.00 86.81 101 ASP A O 1
ATOM 747 N N . GLN A 1 102 ? -7.309 10.292 25.085 1.00 88.50 102 GLN A N 1
ATOM 748 C CA . GLN A 1 102 ? -6.322 9.217 25.156 1.00 88.50 102 GLN A CA 1
ATOM 749 C C . GLN A 1 102 ? -5.788 8.849 23.768 1.00 88.50 102 GLN A C 1
ATOM 751 O O . GLN A 1 102 ? -6.559 8.696 22.821 1.00 88.50 102 GLN A O 1
ATOM 756 N N . PRO A 1 103 ? -4.465 8.645 23.629 1.00 90.00 103 PRO A N 1
ATOM 757 C CA . PRO A 1 103 ? -3.908 8.155 22.379 1.00 90.00 103 PRO A CA 1
ATOM 758 C C . PRO A 1 103 ? -4.413 6.732 22.080 1.00 90.00 103 PRO A C 1
ATOM 760 O O . PRO A 1 103 ? -4.584 5.934 23.010 1.00 90.00 103 PRO A O 1
ATOM 763 N N . PRO A 1 104 ? -4.608 6.377 20.795 1.00 92.38 104 PRO A N 1
ATOM 764 C CA . PRO A 1 104 ? -5.002 5.028 20.418 1.00 92.38 104 PRO A CA 1
ATOM 765 C C . PRO A 1 104 ? -3.947 3.996 20.834 1.00 92.38 104 PRO A C 1
ATOM 767 O O . PRO A 1 104 ? -2.752 4.312 20.886 1.00 92.38 104 PRO A O 1
ATOM 770 N N . PRO A 1 105 ? -4.359 2.742 21.086 1.00 92.06 105 PRO A N 1
ATOM 771 C CA . PRO A 1 105 ? -3.423 1.680 21.417 1.00 92.06 105 PRO A CA 1
ATOM 772 C C . PRO A 1 105 ? -2.450 1.437 20.259 1.00 92.06 105 PRO A C 1
ATOM 774 O O . PRO A 1 105 ? -2.832 1.444 19.086 1.00 92.06 105 PRO A O 1
ATOM 777 N N . ILE A 1 106 ? -1.187 1.202 20.610 1.00 93.81 106 ILE A N 1
ATOM 778 C CA . ILE A 1 106 ? -0.119 0.832 19.682 1.00 93.81 106 ILE A CA 1
ATOM 779 C C . ILE A 1 106 ? 0.262 -0.612 19.990 1.00 93.81 106 ILE A C 1
ATOM 781 O O . ILE A 1 106 ? 0.588 -0.941 21.131 1.00 93.81 106 ILE A O 1
ATOM 785 N N . ASN A 1 107 ? 0.215 -1.466 18.976 1.00 89.81 107 ASN A N 1
ATOM 786 C CA . ASN A 1 107 ? 0.648 -2.849 19.057 1.00 89.81 107 ASN A CA 1
ATOM 787 C C . ASN A 1 107 ? 2.042 -2.980 18.436 1.00 89.81 107 ASN A C 1
ATOM 789 O O . ASN A 1 107 ? 2.252 -2.615 17.277 1.00 89.81 107 ASN A O 1
ATOM 793 N N . PHE A 1 108 ? 2.977 -3.508 19.218 1.00 90.94 108 PHE A N 1
ATOM 794 C CA . PHE A 1 108 ? 4.317 -3.853 18.766 1.00 90.94 108 PHE A CA 1
ATOM 795 C C . PHE A 1 108 ? 4.353 -5.368 18.560 1.00 90.94 108 PHE A C 1
ATOM 797 O O . PHE A 1 108 ? 4.306 -6.098 19.549 1.00 90.94 108 PHE A O 1
ATOM 804 N N . PRO A 1 109 ? 4.373 -5.854 17.310 1.00 85.94 109 PRO A N 1
ATOM 805 C CA . PRO A 1 109 ? 4.401 -7.285 17.050 1.00 85.94 109 PRO A CA 1
ATOM 806 C C . PRO A 1 109 ? 5.704 -7.909 17.569 1.00 85.94 109 PRO A C 1
ATOM 808 O O . PRO A 1 109 ? 6.776 -7.321 17.450 1.00 85.94 109 PRO A O 1
ATOM 811 N N . ASP A 1 110 ? 5.618 -9.137 18.088 1.00 86.06 110 ASP A N 1
ATOM 812 C CA . ASP A 1 110 ? 6.787 -9.904 18.557 1.00 86.06 110 ASP A CA 1
ATOM 813 C C . ASP A 1 110 ? 7.693 -10.383 17.402 1.00 86.06 110 ASP A C 1
ATOM 815 O O . ASP A 1 110 ? 8.800 -10.880 17.615 1.00 86.06 110 ASP A O 1
ATOM 819 N N . VAL A 1 111 ? 7.220 -10.255 16.157 1.00 84.62 111 VAL A N 1
ATOM 820 C CA . VAL A 1 111 ? 7.936 -10.652 14.942 1.00 84.62 111 VAL A CA 1
ATOM 821 C C . VAL A 1 111 ? 8.810 -9.492 14.466 1.00 84.62 111 VAL A C 1
ATOM 823 O O . VAL A 1 111 ? 8.302 -8.417 14.161 1.00 84.62 111 VAL A O 1
ATOM 826 N N . ALA A 1 112 ? 10.119 -9.736 14.358 1.00 71.25 112 ALA A N 1
ATOM 827 C CA . ALA A 1 112 ? 11.140 -8.709 14.120 1.00 71.25 112 ALA A CA 1
ATOM 828 C C . ALA A 1 112 ? 10.941 -7.854 12.851 1.00 71.25 112 ALA A C 1
ATOM 830 O O . ALA A 1 112 ? 11.387 -6.710 12.823 1.00 71.25 112 ALA A O 1
ATOM 831 N N . ASP A 1 113 ? 10.263 -8.383 11.829 1.00 81.94 113 ASP A N 1
ATOM 832 C CA . ASP A 1 113 ? 10.112 -7.734 10.519 1.00 81.94 113 ASP A CA 1
ATOM 833 C C . ASP A 1 113 ? 8.734 -7.089 10.294 1.00 81.94 113 ASP A C 1
ATOM 835 O O . ASP A 1 113 ? 8.433 -6.637 9.188 1.00 81.94 113 ASP A O 1
ATOM 839 N N . MET A 1 114 ? 7.872 -7.039 11.315 1.00 81.94 114 MET A N 1
ATOM 840 C CA . MET A 1 114 ? 6.543 -6.442 11.185 1.00 81.94 114 MET A CA 1
ATOM 841 C C . MET A 1 114 ? 6.523 -5.031 11.798 1.00 81.94 114 MET A C 1
ATOM 843 O O . MET A 1 114 ? 6.957 -4.846 12.937 1.00 81.94 114 MET A O 1
ATOM 847 N N . PRO A 1 115 ? 6.043 -4.006 11.069 1.00 86.94 115 PRO A N 1
ATOM 848 C CA . PRO A 1 115 ? 5.947 -2.661 11.619 1.00 86.94 115 PRO A CA 1
ATOM 849 C C . PRO A 1 115 ? 4.910 -2.612 12.754 1.00 86.94 115 PRO A C 1
ATOM 851 O O . PRO A 1 115 ? 3.955 -3.393 12.751 1.00 86.94 115 PRO A O 1
ATOM 854 N N . PRO A 1 116 ? 5.051 -1.681 13.714 1.00 90.75 116 PRO A N 1
ATOM 855 C CA . PRO A 1 116 ? 4.023 -1.466 14.723 1.00 90.75 116 PRO A CA 1
ATOM 856 C C . PRO A 1 116 ? 2.704 -1.038 14.070 1.00 90.75 116 PRO A C 1
ATOM 858 O O . PRO A 1 116 ? 2.695 -0.292 13.087 1.00 90.75 116 PRO A O 1
ATOM 861 N N . SER A 1 117 ? 1.587 -1.474 14.647 1.00 91.00 117 SER A N 1
ATOM 862 C CA . SER A 1 117 ? 0.241 -1.120 14.190 1.00 91.00 117 SER A CA 1
ATOM 863 C C . SER A 1 117 ? -0.484 -0.260 15.223 1.00 91.00 117 SER A C 1
ATOM 865 O O . SER A 1 117 ? -0.244 -0.383 16.423 1.00 91.00 117 SER A O 1
ATOM 867 N N . VAL A 1 118 ? -1.408 0.586 14.772 1.00 94.25 118 VAL A N 1
ATOM 868 C CA . VAL A 1 118 ? -2.196 1.483 15.632 1.00 94.25 118 VAL A CA 1
ATOM 869 C C . VAL A 1 118 ? -3.675 1.120 15.544 1.00 94.25 118 VAL A C 1
ATOM 871 O O . VAL A 1 118 ? -4.172 0.828 14.459 1.00 94.25 118 VAL A O 1
ATOM 874 N N . GLY A 1 119 ? -4.384 1.184 16.671 1.00 94.06 119 GLY A N 1
ATOM 875 C CA . GLY A 1 119 ? -5.836 1.028 16.739 1.00 94.06 119 GLY A CA 1
ATOM 876 C C . GLY A 1 119 ? -6.304 -0.225 17.477 1.00 94.06 119 GLY A C 1
ATOM 877 O O . GLY A 1 119 ? -5.518 -1.068 17.906 1.00 94.06 119 GLY A O 1
ATOM 878 N N . TYR A 1 120 ? -7.618 -0.315 17.655 1.00 94.00 120 TYR A N 1
ATOM 879 C CA . TYR A 1 120 ? -8.287 -1.407 18.355 1.00 94.00 120 TYR A CA 1
ATOM 880 C C . TYR A 1 120 ? -8.418 -2.641 17.454 1.00 94.00 120 TYR A C 1
ATOM 882 O O . TYR A 1 120 ? -8.582 -2.482 16.245 1.00 94.00 120 TYR A O 1
ATOM 890 N N . PRO A 1 121 ? -8.360 -3.862 18.012 1.00 94.00 121 PRO A N 1
ATOM 891 C CA . PRO A 1 121 ? -8.381 -5.084 17.218 1.00 94.00 121 PRO A CA 1
ATOM 892 C C . PRO A 1 121 ? -9.792 -5.407 16.709 1.00 94.00 121 PRO A C 1
ATOM 894 O O . PRO A 1 121 ? -10.705 -5.646 17.500 1.00 94.00 121 PRO A O 1
ATOM 897 N N . PHE A 1 122 ? -9.946 -5.489 15.389 1.00 95.94 122 PHE A N 1
ATOM 898 C CA . PHE A 1 122 ? -11.164 -5.934 14.713 1.00 95.94 122 PHE A CA 1
ATOM 899 C C . PHE A 1 122 ? -10.870 -7.154 13.828 1.00 95.94 122 PHE A C 1
ATOM 901 O O . PHE A 1 122 ? -10.166 -7.018 12.825 1.00 95.94 122 PHE A O 1
ATOM 908 N N . PRO A 1 123 ? -11.375 -8.352 14.177 1.00 96.12 123 PRO A N 1
ATOM 909 C CA . PRO A 1 123 ? -11.140 -9.55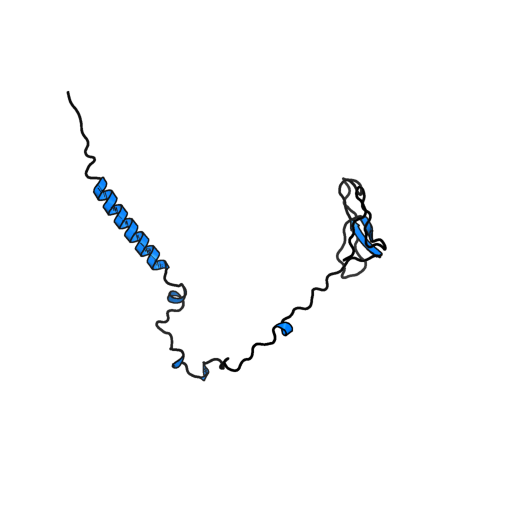5 13.388 1.00 96.12 123 PRO A CA 1
ATOM 910 C C . PRO A 1 123 ? -11.966 -9.551 12.097 1.00 96.12 123 PRO A C 1
ATOM 912 O O . PRO A 1 123 ? -13.142 -9.176 12.102 1.00 96.12 123 PRO A O 1
ATOM 915 N N . ILE A 1 124 ? -11.372 -10.038 11.010 1.00 97.75 124 ILE A N 1
ATOM 916 C CA . ILE A 1 124 ? -12.072 -10.281 9.749 1.00 97.75 124 ILE A CA 1
ATOM 917 C C . ILE A 1 124 ? -12.862 -11.587 9.868 1.00 97.75 124 ILE A C 1
ATOM 919 O O . ILE A 1 124 ? -12.307 -12.655 10.153 1.00 97.75 124 ILE A O 1
ATOM 923 N N . GLY A 1 125 ? -14.174 -11.494 9.653 1.00 96.00 125 GLY A N 1
ATOM 924 C CA . GLY A 1 125 ? -15.099 -12.618 9.696 1.00 96.00 125 GLY A CA 1
ATOM 925 C C . GLY A 1 125 ? -14.861 -13.640 8.581 1.00 96.00 125 GLY A C 1
ATOM 926 O O . GLY A 1 125 ? -14.177 -13.383 7.593 1.00 96.00 125 GLY A O 1
ATOM 927 N N . LYS A 1 126 ? -15.492 -14.815 8.713 1.00 96.69 126 LYS A N 1
ATOM 928 C CA . LYS A 1 126 ? -15.430 -15.897 7.706 1.00 96.69 126 LYS A CA 1
ATOM 929 C C . LYS A 1 126 ? -16.038 -15.522 6.356 1.00 96.69 126 LYS A C 1
ATOM 931 O O . LYS A 1 126 ? -15.745 -16.160 5.354 1.00 96.69 126 LYS A O 1
ATOM 936 N N . ASP A 1 127 ? -16.910 -14.526 6.347 1.00 96.06 127 ASP A N 1
ATOM 937 C CA . ASP A 1 127 ? -17.502 -13.927 5.155 1.00 96.06 127 ASP A CA 1
ATOM 938 C C . ASP A 1 127 ? -16.610 -12.828 4.541 1.00 96.06 127 ASP A C 1
ATOM 940 O O . ASP A 1 127 ? -16.989 -12.194 3.553 1.00 96.06 127 ASP A O 1
ATOM 944 N N . GLY A 1 128 ? -15.420 -12.597 5.107 1.00 97.00 128 GLY A N 1
ATOM 945 C CA . GLY A 1 128 ? -14.453 -11.592 4.673 1.00 97.00 128 GLY A CA 1
ATOM 946 C C . GLY A 1 128 ? -14.875 -10.156 4.983 1.00 97.00 128 GLY A C 1
ATOM 947 O O . GLY A 1 128 ? -14.412 -9.231 4.307 1.00 97.00 128 GLY A O 1
ATOM 948 N N . THR A 1 129 ? -15.786 -9.965 5.942 1.00 97.62 129 THR A N 1
ATOM 949 C CA . THR A 1 129 ? -16.235 -8.640 6.384 1.00 97.62 129 THR A CA 1
ATOM 950 C C . THR A 1 129 ? -15.643 -8.255 7.736 1.00 97.62 129 THR A C 1
ATOM 952 O O . THR A 1 129 ? -15.260 -9.117 8.528 1.00 97.62 129 THR A O 1
ATOM 955 N N . VAL A 1 130 ? -15.567 -6.950 8.004 1.00 97.50 130 VAL A N 1
ATOM 956 C CA . VAL A 1 130 ? -15.190 -6.404 9.310 1.00 97.50 130 VAL A CA 1
ATOM 957 C C . VAL A 1 130 ? -16.372 -5.614 9.898 1.00 97.50 130 VAL A C 1
ATOM 959 O O . VAL A 1 130 ? -16.908 -4.728 9.223 1.00 97.50 130 VAL A O 1
ATOM 962 N N . PRO A 1 131 ? -16.828 -5.924 11.126 1.00 94.94 131 PRO A N 1
ATOM 963 C CA . PRO A 1 131 ? -17.895 -5.170 11.774 1.00 94.94 131 PRO A CA 1
ATOM 964 C C . PRO A 1 131 ? -17.324 -3.893 12.399 1.00 94.94 131 PRO A C 1
ATOM 966 O O . PRO A 1 131 ? -16.465 -3.974 13.272 1.00 94.94 131 PRO A O 1
ATOM 969 N N . LEU A 1 132 ? -17.812 -2.720 11.995 1.00 95.88 132 LEU A N 1
ATOM 970 C CA . LEU A 1 132 ? -17.418 -1.436 12.585 1.00 95.88 132 LEU A CA 1
ATOM 971 C C . LEU A 1 132 ? -18.617 -0.754 13.257 1.00 95.88 132 LEU A C 1
ATOM 973 O O . LEU A 1 132 ? -19.755 -0.961 12.834 1.00 95.88 132 LEU A O 1
ATOM 977 N N . PRO A 1 133 ? -18.403 0.073 14.295 1.00 94.50 133 PRO A N 1
ATOM 978 C CA . PRO A 1 133 ? -19.490 0.832 14.899 1.00 94.50 133 PRO A CA 1
ATOM 979 C C . PRO A 1 133 ? -20.168 1.769 13.889 1.00 94.50 133 PRO A C 1
ATOM 981 O O . PRO A 1 133 ? -19.501 2.395 13.070 1.00 94.50 133 PRO A O 1
ATOM 984 N N . LEU A 1 134 ? -21.488 1.927 14.024 1.00 95.31 134 LEU A N 1
ATOM 985 C CA . LEU A 1 134 ? -22.326 2.890 13.286 1.00 95.31 134 LEU A CA 1
ATOM 986 C C . LEU A 1 134 ? -22.504 2.633 11.779 1.00 95.31 134 LEU A C 1
ATOM 988 O O . LEU A 1 134 ? -23.152 3.437 11.110 1.00 95.31 134 LEU A O 1
ATOM 992 N N . VAL A 1 135 ? -21.977 1.530 11.247 1.00 96.19 135 VAL A N 1
ATOM 993 C CA . VAL A 1 135 ? -22.125 1.139 9.839 1.00 96.19 135 VAL A CA 1
ATOM 994 C C . VAL A 1 135 ? -22.386 -0.360 9.712 1.00 96.19 135 VAL A C 1
ATOM 996 O O . VAL A 1 135 ? -22.087 -1.135 10.620 1.00 96.19 135 VAL A O 1
ATOM 999 N N . ASP A 1 136 ? -22.933 -0.768 8.569 1.00 97.31 136 ASP A N 1
ATOM 1000 C CA . ASP A 1 136 ? -23.033 -2.184 8.218 1.00 97.31 136 ASP A CA 1
ATOM 1001 C C . ASP A 1 136 ? -21.631 -2.797 8.000 1.00 97.31 136 ASP A C 1
ATOM 1003 O O . ASP A 1 136 ? -20.692 -2.072 7.648 1.00 97.31 136 ASP A O 1
ATOM 1007 N N . PRO A 1 137 ? -21.458 -4.123 8.185 1.00 96.69 137 PRO A N 1
ATOM 1008 C CA . PRO A 1 137 ? -20.173 -4.791 7.987 1.00 96.69 137 PRO A CA 1
ATOM 1009 C C . PRO A 1 137 ? -19.557 -4.518 6.609 1.00 96.69 137 PRO A C 1
ATOM 1011 O O . PRO A 1 137 ? -20.216 -4.637 5.574 1.00 96.69 137 PRO A O 1
ATOM 1014 N N . ILE A 1 138 ? -18.265 -4.186 6.594 1.00 97.69 138 ILE A N 1
ATOM 1015 C CA . ILE A 1 138 ? -17.548 -3.779 5.380 1.00 97.69 138 ILE A CA 1
ATOM 1016 C C . ILE A 1 138 ? -16.774 -4.971 4.817 1.00 97.69 138 ILE A C 1
ATOM 1018 O O . ILE A 1 138 ? -16.002 -5.596 5.540 1.00 97.69 138 ILE A O 1
ATOM 1022 N N . LYS A 1 139 ? -16.937 -5.277 3.523 1.00 97.56 139 LYS A N 1
ATOM 1023 C CA . LYS A 1 139 ? -16.141 -6.301 2.824 1.00 97.56 139 LYS A CA 1
ATOM 1024 C C . LYS A 1 139 ? -14.703 -5.806 2.631 1.00 97.56 139 LYS A C 1
ATOM 1026 O O . LYS A 1 139 ? -14.498 -4.777 1.994 1.00 97.56 139 LYS A O 1
ATOM 1031 N N . VAL A 1 140 ? -13.736 -6.551 3.167 1.00 96.62 140 VAL A N 1
ATOM 1032 C CA . VAL A 1 140 ? -12.308 -6.171 3.182 1.00 96.62 140 VAL A CA 1
ATOM 1033 C C . VAL A 1 140 ? -11.377 -7.230 2.590 1.00 96.62 140 VAL A C 1
ATOM 1035 O O . VAL A 1 140 ? -10.248 -6.904 2.254 1.00 96.62 140 VAL A O 1
ATOM 1038 N N . GLU A 1 141 ? -11.833 -8.477 2.450 1.00 95.88 141 GLU A N 1
ATOM 1039 C CA . GLU A 1 141 ? -11.047 -9.562 1.843 1.00 95.88 141 GLU A CA 1
ATOM 1040 C C . GLU A 1 141 ? -10.691 -9.260 0.376 1.00 95.88 141 GLU A C 1
ATOM 1042 O O . GLU A 1 141 ? -11.593 -8.961 -0.418 1.00 95.88 141 GLU A O 1
ATOM 1047 N N . GLY A 1 142 ? -9.405 -9.375 0.013 1.00 91.69 142 GLY A N 1
ATOM 1048 C CA . GLY A 1 142 ? -8.924 -9.108 -1.352 1.00 91.69 142 GLY A CA 1
ATOM 1049 C C . GLY A 1 142 ? -7.433 -8.848 -1.492 1.00 91.69 142 GLY A C 1
ATOM 1050 O O . GLY A 1 142 ? -6.859 -8.181 -0.605 1.00 91.69 142 GLY A O 1
#

Radius of gyration: 38.65 Å; chains: 1; bounding box: 62×102×68 Å